Protein AF-A0A9X5XB41-F1 (afdb_monomer_lite)

Structure (mmCIF, N/CA/C/O backbone):
data_AF-A0A9X5XB41-F1
#
_entry.id   AF-A0A9X5XB41-F1
#
loop_
_atom_site.group_PDB
_atom_site.id
_atom_site.type_symbol
_atom_site.label_atom_id
_atom_site.label_alt_id
_atom_site.label_comp_id
_atom_site.label_asym_id
_atom_site.label_entity_id
_atom_site.label_seq_id
_atom_site.pdbx_PDB_ins_code
_atom_site.Cartn_x
_atom_site.Cartn_y
_atom_site.Cartn_z
_atom_site.occupancy
_atom_site.B_iso_or_equiv
_atom_site.auth_seq_id
_atom_site.auth_comp_id
_atom_site.auth_asym_id
_atom_site.auth_atom_id
_atom_site.pdbx_PDB_model_num
ATOM 1 N N . MET A 1 1 ? -4.429 11.727 3.829 1.00 62.44 1 MET A N 1
ATOM 2 C CA . MET A 1 1 ? -3.092 11.258 3.388 1.00 62.44 1 MET A CA 1
ATOM 3 C C . MET A 1 1 ? -3.180 10.836 1.928 1.00 62.44 1 MET A C 1
ATOM 5 O O . MET A 1 1 ? -4.044 10.027 1.618 1.00 62.44 1 MET A O 1
ATOM 9 N N . ARG A 1 2 ? -2.341 11.384 1.036 1.00 77.88 2 ARG A N 1
ATOM 10 C CA . ARG A 1 2 ? -2.395 11.145 -0.426 1.00 77.88 2 ARG A CA 1
ATOM 11 C C . ARG A 1 2 ? -2.311 9.653 -0.799 1.00 77.88 2 ARG A C 1
ATOM 13 O O . ARG A 1 2 ? -3.050 9.220 -1.670 1.00 77.88 2 ARG A O 1
ATOM 20 N N . LEU A 1 3 ? -1.512 8.873 -0.065 1.00 78.25 3 LEU A N 1
ATOM 21 C CA . LEU A 1 3 ? -1.374 7.419 -0.240 1.00 78.25 3 LEU A CA 1
ATOM 22 C C . LEU A 1 3 ? -2.634 6.624 0.145 1.00 78.25 3 LEU A C 1
ATOM 24 O O . LEU A 1 3 ? -3.003 5.698 -0.562 1.00 78.25 3 LEU A O 1
ATOM 28 N N . LEU A 1 4 ? -3.344 7.002 1.217 1.00 77.19 4 LEU A N 1
ATOM 29 C CA . LEU A 1 4 ? -4.605 6.334 1.585 1.00 77.19 4 LEU A CA 1
ATOM 30 C C . LEU A 1 4 ? -5.684 6.543 0.519 1.00 77.19 4 LEU A C 1
ATOM 32 O O . LEU A 1 4 ? -6.406 5.613 0.184 1.00 77.19 4 LEU A O 1
ATOM 36 N N . ARG A 1 5 ? -5.751 7.750 -0.057 1.00 81.94 5 ARG A N 1
ATOM 37 C CA . ARG A 1 5 ? -6.670 8.046 -1.161 1.00 81.94 5 ARG A CA 1
ATOM 38 C C . ARG A 1 5 ? -6.337 7.226 -2.410 1.00 81.94 5 ARG A C 1
ATOM 40 O O . ARG A 1 5 ? -7.255 6.712 -3.032 1.00 81.94 5 ARG A O 1
ATOM 47 N N . LEU A 1 6 ? -5.049 7.055 -2.723 1.00 85.75 6 LEU A N 1
ATOM 48 C CA . LEU A 1 6 ? -4.599 6.163 -3.796 1.00 85.75 6 LEU A CA 1
ATOM 49 C C . LEU A 1 6 ? -5.056 4.720 -3.542 1.00 85.75 6 LEU A C 1
ATOM 51 O O . LEU A 1 6 ? -5.624 4.096 -4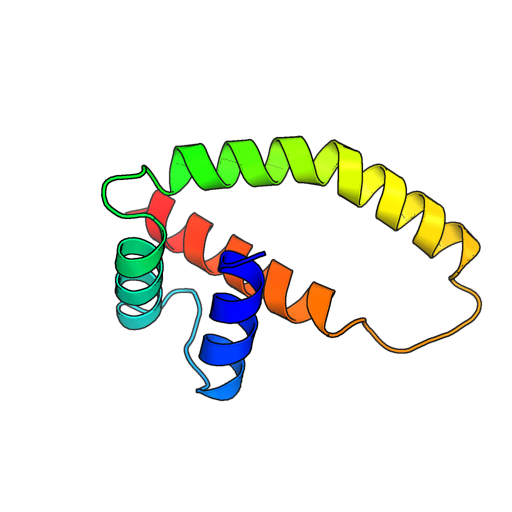.428 1.00 85.75 6 LEU A O 1
ATOM 55 N N . GLY A 1 7 ? -4.869 4.211 -2.320 1.00 82.81 7 GLY A N 1
ATOM 56 C CA . GLY A 1 7 ? -5.327 2.871 -1.947 1.00 82.81 7 GLY A CA 1
ATOM 57 C C . GLY A 1 7 ? -6.845 2.709 -2.034 1.00 82.81 7 GLY A C 1
ATOM 58 O O . GLY A 1 7 ? -7.323 1.667 -2.472 1.00 82.81 7 GLY A O 1
ATOM 59 N N . ALA A 1 8 ? -7.615 3.736 -1.670 1.00 85.25 8 ALA A N 1
ATOM 60 C CA . ALA A 1 8 ? -9.068 3.733 -1.832 1.00 85.25 8 ALA A CA 1
ATOM 61 C C . ALA A 1 8 ? -9.478 3.674 -3.311 1.00 85.25 8 ALA A C 1
ATOM 63 O O . ALA A 1 8 ? -10.304 2.845 -3.689 1.00 85.25 8 ALA A O 1
ATOM 64 N N . GLU A 1 9 ? -8.869 4.512 -4.150 1.00 88.25 9 GLU A N 1
ATOM 65 C CA . GLU A 1 9 ? -9.150 4.584 -5.585 1.00 88.25 9 GLU A CA 1
ATOM 66 C C . GLU A 1 9 ? -8.741 3.301 -6.318 1.00 88.25 9 GLU A C 1
ATOM 68 O O . GLU A 1 9 ? -9.524 2.745 -7.087 1.00 88.25 9 GLU A O 1
ATOM 73 N N . ALA A 1 10 ? -7.551 2.777 -6.029 1.00 88.69 10 ALA A N 1
ATOM 74 C CA . ALA A 1 10 ? -7.055 1.549 -6.633 1.00 88.69 10 ALA A CA 1
ATOM 75 C C . ALA A 1 10 ? -7.923 0.341 -6.256 1.00 88.69 10 ALA A C 1
ATOM 77 O O . ALA A 1 10 ? -8.267 -0.472 -7.113 1.00 88.69 10 ALA A O 1
ATOM 78 N N . ARG A 1 11 ? -8.370 0.264 -4.995 1.00 88.88 11 ARG A N 1
ATOM 79 C CA . ARG A 1 11 ? -9.330 -0.758 -4.556 1.00 88.88 11 ARG A CA 1
ATOM 80 C C . ARG A 1 11 ? -10.692 -0.603 -5.222 1.00 88.88 11 ARG A C 1
ATOM 82 O O . ARG A 1 11 ? -11.272 -1.609 -5.615 1.00 88.88 11 ARG A O 1
ATOM 89 N N . ALA A 1 12 ? -11.198 0.623 -5.356 1.00 88.94 12 ALA A N 1
ATOM 90 C CA . ALA A 1 12 ? -12.463 0.882 -6.043 1.00 88.94 12 ALA A CA 1
ATOM 91 C C . ALA A 1 12 ? -12.406 0.468 -7.524 1.00 88.94 12 ALA A C 1
ATOM 93 O O . ALA A 1 12 ? -13.402 0.011 -8.075 1.00 88.94 12 ALA A O 1
ATOM 94 N N . ARG A 1 13 ? -11.223 0.567 -8.139 1.00 89.69 13 ARG A N 1
ATOM 95 C CA . ARG A 1 13 ? -10.934 0.111 -9.505 1.00 89.69 13 ARG A CA 1
ATOM 96 C C . ARG A 1 13 ? -10.585 -1.382 -9.608 1.00 89.69 13 ARG A C 1
ATOM 98 O O . ARG A 1 13 ? -10.382 -1.866 -10.714 1.00 89.69 13 ARG A O 1
ATOM 105 N N . GLY A 1 14 ? -10.517 -2.114 -8.492 1.00 92.06 14 GLY A N 1
ATOM 106 C CA . GLY A 1 14 ? -10.183 -3.544 -8.477 1.00 92.06 14 GLY A CA 1
ATOM 107 C C . GLY A 1 14 ? -8.715 -3.861 -8.785 1.00 92.06 14 GLY A C 1
ATOM 108 O O . GLY A 1 14 ? -8.400 -4.987 -9.158 1.00 92.06 14 GLY A O 1
ATOM 109 N N . ILE A 1 15 ? -7.814 -2.890 -8.634 1.00 92.81 15 ILE A N 1
ATOM 110 C CA . ILE A 1 15 ? -6.392 -3.050 -8.946 1.00 92.81 15 ILE A CA 1
ATOM 111 C C . ILE A 1 15 ? -5.717 -3.854 -7.835 1.00 92.81 15 ILE A C 1
ATOM 113 O O . ILE A 1 15 ? -5.748 -3.471 -6.660 1.00 92.81 15 ILE A O 1
ATOM 117 N N . ALA A 1 16 ? -5.072 -4.959 -8.206 1.00 90.69 16 ALA A N 1
ATOM 118 C CA . ALA A 1 16 ? -4.292 -5.760 -7.272 1.00 90.69 16 ALA A CA 1
ATOM 119 C C . ALA A 1 16 ? -3.015 -5.003 -6.853 1.00 90.69 16 ALA A C 1
ATOM 121 O O . ALA A 1 16 ? -2.336 -4.450 -7.725 1.00 90.69 16 ALA A O 1
ATOM 122 N N . PRO A 1 17 ? -2.669 -4.953 -5.556 1.00 86.25 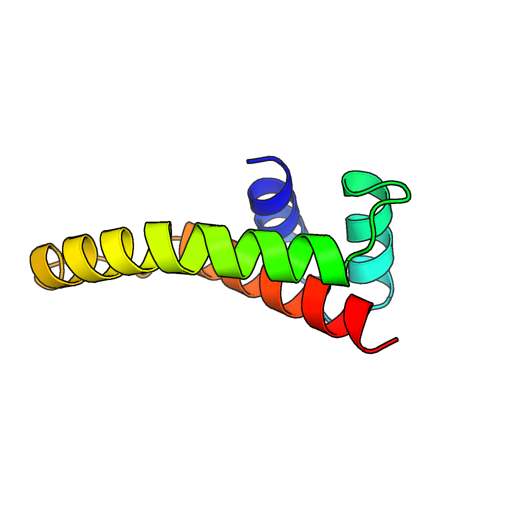17 PRO A N 1
ATOM 123 C CA . PRO A 1 17 ? -1.503 -4.210 -5.074 1.00 86.25 17 PRO A CA 1
ATOM 124 C C . PRO A 1 17 ? -0.168 -4.715 -5.654 1.00 86.25 17 PRO A C 1
ATOM 126 O O . PRO A 1 17 ? 0.757 -3.934 -5.834 1.00 86.25 17 PRO A O 1
ATOM 129 N N . GLU A 1 18 ? -0.079 -5.991 -6.013 1.00 88.44 18 GLU A N 1
ATOM 130 C CA . GLU A 1 18 ? 1.079 -6.629 -6.648 1.00 88.44 18 GLU A CA 1
ATOM 131 C C . GLU A 1 18 ? 1.177 -6.392 -8.167 1.00 88.44 18 GLU A C 1
ATOM 133 O O . GLU A 1 18 ? 2.159 -6.773 -8.812 1.00 88.44 18 GLU A O 1
ATOM 138 N N . SER A 1 19 ? 0.161 -5.770 -8.768 1.00 90.88 19 SER A N 1
ATOM 139 C CA . SER A 1 19 ? 0.105 -5.583 -10.216 1.00 90.88 19 SER A CA 1
ATOM 140 C C . SER A 1 19 ? 1.123 -4.544 -10.721 1.00 90.88 19 SER A C 1
ATOM 142 O O . SER A 1 19 ? 1.494 -3.605 -10.008 1.00 90.88 19 SER A O 1
ATOM 144 N N . PRO A 1 20 ? 1.545 -4.633 -11.996 1.00 86.81 20 PRO A N 1
ATOM 145 C CA . PRO A 1 20 ? 2.334 -3.577 -12.632 1.00 86.81 20 PRO A CA 1
ATOM 146 C C . PRO A 1 20 ? 1.634 -2.208 -12.625 1.00 86.81 20 PRO A C 1
ATOM 148 O O . PRO A 1 20 ? 2.310 -1.184 -12.525 1.00 86.81 20 PRO A O 1
ATOM 151 N N . GLU A 1 21 ? 0.298 -2.190 -12.694 1.00 89.81 21 GLU A N 1
ATOM 152 C CA . GLU A 1 21 ? -0.514 -0.969 -12.612 1.00 89.81 21 GLU A CA 1
ATOM 153 C C . GLU A 1 21 ? -0.388 -0.311 -11.231 1.00 89.81 21 GLU A C 1
ATOM 155 O O . GLU A 1 21 ? -0.158 0.895 -11.144 1.00 89.81 21 GLU A O 1
ATOM 160 N N . ALA A 1 22 ? -0.425 -1.095 -10.148 1.00 87.81 22 ALA A N 1
ATOM 161 C CA . ALA A 1 22 ? -0.193 -0.586 -8.797 1.00 87.81 22 ALA A CA 1
ATOM 162 C C . ALA A 1 22 ? 1.210 0.021 -8.636 1.00 87.81 22 ALA A C 1
ATOM 164 O O . ALA A 1 22 ? 1.356 1.086 -8.035 1.00 87.81 22 ALA A O 1
ATOM 165 N N . ALA A 1 23 ? 2.234 -0.597 -9.231 1.00 86.44 23 ALA A N 1
ATOM 166 C CA . ALA A 1 23 ? 3.590 -0.046 -9.225 1.00 86.44 23 ALA A CA 1
ATOM 167 C C . ALA A 1 23 ? 3.690 1.289 -9.991 1.00 86.44 23 ALA A C 1
ATOM 169 O O . ALA A 1 23 ? 4.420 2.187 -9.573 1.00 86.44 23 ALA A O 1
ATOM 170 N N . ALA A 1 24 ? 2.957 1.444 -11.099 1.00 88.12 24 ALA A N 1
ATOM 171 C CA . ALA A 1 24 ? 2.897 2.706 -11.838 1.00 88.12 24 ALA A CA 1
ATOM 172 C C . ALA A 1 24 ? 2.206 3.810 -11.022 1.00 88.12 24 ALA A C 1
ATOM 174 O O . ALA A 1 24 ? 2.768 4.892 -10.865 1.00 88.12 24 ALA A O 1
ATOM 175 N N . LEU A 1 25 ? 1.057 3.499 -10.417 1.00 88.31 25 LEU A N 1
ATOM 176 C CA . LEU A 1 25 ? 0.327 4.407 -9.529 1.00 88.31 25 LEU A 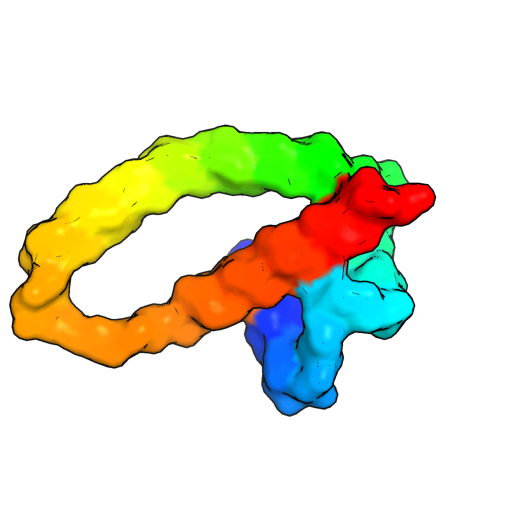CA 1
ATOM 177 C C . LEU A 1 25 ? 1.170 4.859 -8.329 1.00 88.31 25 LEU A C 1
ATOM 179 O O . LEU A 1 25 ? 1.142 6.028 -7.940 1.00 88.31 25 LEU A O 1
ATOM 183 N N . LEU A 1 26 ? 1.946 3.945 -7.741 1.00 85.06 26 LEU A N 1
ATOM 184 C CA . LEU A 1 26 ? 2.873 4.290 -6.669 1.00 85.06 26 LEU A CA 1
ATOM 185 C C . LEU A 1 26 ? 3.964 5.247 -7.152 1.00 85.06 26 LEU A C 1
ATOM 187 O O . LEU A 1 26 ? 4.202 6.244 -6.477 1.00 85.06 26 LEU A O 1
ATOM 191 N N . ARG A 1 27 ? 4.572 5.013 -8.322 1.00 84.56 27 ARG A N 1
ATOM 192 C CA . ARG A 1 27 ? 5.575 5.928 -8.899 1.00 84.56 27 ARG A CA 1
ATOM 193 C C . ARG A 1 27 ? 5.019 7.324 -9.174 1.00 84.56 27 ARG A C 1
ATOM 195 O O . ARG A 1 27 ? 5.706 8.301 -8.919 1.00 84.56 27 ARG A O 1
ATOM 202 N N . GLU A 1 28 ? 3.770 7.455 -9.613 1.00 86.50 28 GLU A N 1
ATOM 203 C CA . GLU A 1 28 ? 3.145 8.775 -9.810 1.00 86.50 28 GLU A CA 1
ATOM 204 C C . GLU A 1 28 ? 2.988 9.567 -8.500 1.00 86.50 28 GLU A C 1
ATOM 206 O O . GLU A 1 28 ? 3.048 10.801 -8.482 1.00 86.50 28 GLU A O 1
ATOM 211 N N . VAL A 1 29 ? 2.768 8.868 -7.383 1.00 84.69 29 VAL A N 1
ATOM 212 C CA . VAL A 1 29 ? 2.609 9.503 -6.068 1.00 84.69 29 VAL A CA 1
ATOM 213 C C . VAL A 1 29 ? 3.947 9.725 -5.367 1.00 84.69 29 VAL A C 1
ATOM 215 O O . VAL A 1 29 ? 4.104 10.755 -4.706 1.00 84.69 29 VAL A O 1
ATOM 218 N N . LEU A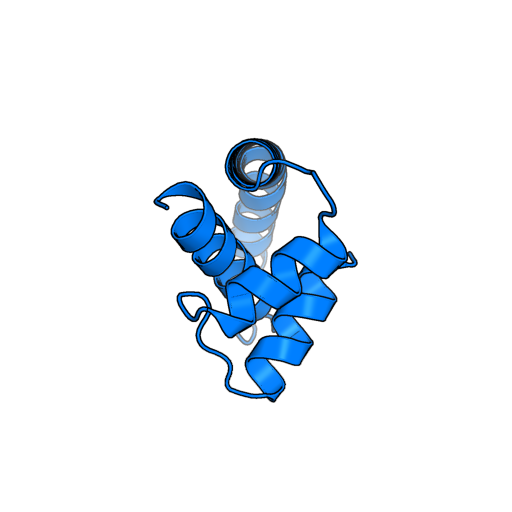 1 30 ? 4.874 8.775 -5.488 1.00 81.00 30 LEU A N 1
ATOM 219 C CA . LEU A 1 30 ? 6.187 8.776 -4.840 1.00 81.00 30 LEU A CA 1
ATOM 220 C C . LEU A 1 30 ? 7.239 9.572 -5.625 1.00 81.00 30 LEU A C 1
ATOM 222 O O . LEU A 1 30 ? 8.189 10.064 -5.020 1.00 81.00 30 LEU A O 1
ATOM 226 N N . GLY A 1 31 ? 7.069 9.724 -6.940 1.00 81.56 31 GLY A N 1
ATOM 227 C CA . GLY A 1 31 ? 8.108 10.237 -7.834 1.00 81.56 31 GLY A CA 1
ATOM 228 C C . GLY A 1 31 ? 9.314 9.296 -7.869 1.00 81.56 31 GLY A C 1
ATOM 229 O O . GLY A 1 31 ? 9.148 8.079 -7.927 1.00 81.56 31 GLY A O 1
ATOM 230 N N . ASP A 1 32 ? 10.516 9.867 -7.755 1.00 75.00 32 ASP A N 1
ATOM 231 C CA . ASP A 1 32 ? 11.791 9.135 -7.643 1.00 75.00 32 ASP A CA 1
ATOM 232 C C . ASP A 1 32 ? 12.059 8.589 -6.224 1.00 75.00 32 ASP A C 1
ATOM 234 O O . ASP A 1 32 ? 13.170 8.169 -5.899 1.00 75.00 32 ASP A O 1
ATOM 238 N N . GLY A 1 33 ? 11.063 8.643 -5.336 1.00 75.31 33 GLY A N 1
ATOM 239 C CA . GLY A 1 33 ? 11.178 8.114 -3.983 1.00 75.31 33 GLY A CA 1
ATOM 240 C C . GLY A 1 33 ? 11.265 6.589 -3.971 1.00 75.31 33 GLY A C 1
ATOM 241 O O . GLY A 1 33 ? 10.430 5.914 -4.571 1.00 75.31 33 GLY A O 1
ATOM 242 N N . ASP A 1 34 ? 12.235 6.057 -3.227 1.00 80.62 34 ASP A N 1
ATOM 243 C CA . ASP A 1 34 ? 12.410 4.617 -3.029 1.00 80.62 34 ASP A CA 1
ATOM 244 C C . ASP A 1 34 ? 11.206 4.005 -2.270 1.00 80.62 34 ASP A C 1
ATOM 246 O O . ASP A 1 34 ? 10.950 4.380 -1.115 1.00 80.62 34 ASP A O 1
ATOM 250 N N . PRO A 1 35 ? 10.460 3.062 -2.886 1.00 80.56 35 PRO A N 1
ATOM 251 C CA . PRO A 1 35 ? 9.354 2.362 -2.240 1.00 80.56 35 PRO A CA 1
ATOM 252 C C . PRO A 1 35 ? 9.755 1.656 -0.941 1.00 80.56 35 PRO A C 1
ATOM 254 O O . PRO A 1 35 ? 8.947 1.634 -0.009 1.00 80.56 35 PRO A O 1
ATOM 257 N N . ALA A 1 36 ? 10.982 1.129 -0.847 1.00 81.12 36 ALA A N 1
ATOM 258 C CA . ALA A 1 36 ? 11.472 0.447 0.349 1.00 81.12 36 ALA A CA 1
ATOM 259 C C . ALA A 1 36 ? 11.680 1.436 1.506 1.00 81.12 36 ALA A C 1
ATOM 261 O O . ALA A 1 36 ? 11.157 1.225 2.601 1.00 81.12 36 ALA A O 1
ATOM 262 N N . ALA A 1 37 ? 12.333 2.572 1.249 1.00 81.31 37 ALA A N 1
ATOM 263 C CA . ALA A 1 37 ? 12.476 3.642 2.235 1.00 81.31 37 ALA A CA 1
ATOM 264 C C . ALA A 1 37 ? 11.119 4.206 2.699 1.00 81.31 37 ALA A C 1
ATOM 266 O O . ALA A 1 37 ? 10.930 4.525 3.877 1.00 81.31 37 ALA A O 1
ATOM 267 N N . VAL A 1 38 ? 10.139 4.332 1.794 1.00 80.88 38 VAL A N 1
ATOM 268 C CA . VAL A 1 38 ? 8.786 4.773 2.170 1.00 80.88 38 VAL A CA 1
ATOM 269 C C . VAL A 1 38 ? 8.063 3.715 2.996 1.00 80.88 38 VAL A C 1
ATOM 271 O O . VAL A 1 38 ? 7.405 4.076 3.975 1.00 80.88 38 VAL A O 1
ATOM 274 N N . LEU A 1 39 ? 8.201 2.434 2.646 1.00 81.31 39 LEU A N 1
ATOM 275 C CA . LEU A 1 39 ? 7.662 1.322 3.422 1.00 81.31 39 LEU A CA 1
ATOM 276 C C . LEU A 1 39 ? 8.234 1.317 4.840 1.00 81.31 39 LEU A C 1
ATOM 278 O O . LEU A 1 39 ? 7.457 1.322 5.789 1.00 81.31 39 LEU A O 1
ATOM 282 N N . GLU A 1 40 ? 9.554 1.394 4.992 1.00 78.88 40 GLU A N 1
ATOM 283 C CA . GLU A 1 40 ? 10.227 1.423 6.294 1.00 78.88 40 GLU A CA 1
ATOM 284 C C . GLU A 1 40 ? 9.733 2.599 7.146 1.00 78.88 40 GLU A C 1
ATOM 286 O O . GLU A 1 40 ? 9.354 2.445 8.310 1.00 78.88 40 GLU A O 1
ATOM 291 N N . ARG A 1 41 ? 9.640 3.791 6.546 1.00 76.06 41 ARG A N 1
ATOM 292 C CA . ARG A 1 41 ? 9.155 4.989 7.239 1.00 76.06 41 ARG A CA 1
ATOM 293 C C . ARG A 1 41 ? 7.682 4.875 7.619 1.00 76.06 41 ARG A C 1
ATOM 295 O O . ARG A 1 41 ? 7.284 5.337 8.690 1.00 76.06 41 ARG A O 1
ATOM 302 N N . MET A 1 42 ? 6.867 4.259 6.762 1.00 72.69 42 MET A N 1
ATOM 303 C CA . MET A 1 42 ? 5.467 3.969 7.054 1.00 72.69 42 MET A CA 1
ATOM 304 C C . MET A 1 42 ? 5.327 2.916 8.146 1.00 72.69 42 MET A C 1
ATOM 306 O O . MET A 1 42 ? 4.472 3.099 9.003 1.00 72.69 42 MET A O 1
ATOM 310 N N . GLU A 1 43 ? 6.129 1.857 8.158 1.00 72.25 43 GLU A N 1
ATOM 311 C CA . GLU A 1 43 ? 6.110 0.818 9.189 1.00 72.25 43 GLU A CA 1
ATOM 312 C C . GLU A 1 43 ? 6.613 1.355 10.532 1.00 72.25 43 GLU A C 1
ATOM 314 O O . GLU A 1 43 ? 6.002 1.071 11.557 1.00 72.25 43 GLU A O 1
ATOM 319 N N . SER A 1 44 ? 7.628 2.219 10.542 1.00 71.31 44 SER A N 1
ATOM 320 C CA . SER A 1 44 ? 8.111 2.909 11.743 1.00 71.31 44 SER A CA 1
ATOM 321 C C . SER A 1 44 ? 7.061 3.878 12.310 1.00 71.31 44 SER A C 1
ATOM 323 O O . SER A 1 44 ? 6.646 3.748 13.463 1.00 71.31 44 SER A O 1
ATOM 325 N N . ALA A 1 45 ? 6.512 4.776 11.481 1.00 63.34 45 ALA A N 1
ATOM 326 C CA . ALA A 1 45 ? 5.455 5.700 11.902 1.00 63.34 45 ALA A CA 1
ATOM 327 C C . ALA A 1 45 ? 4.141 4.980 12.251 1.00 63.34 45 ALA A C 1
ATOM 329 O O . ALA A 1 45 ? 3.367 5.440 13.100 1.00 63.34 45 ALA A O 1
ATOM 330 N N . SER A 1 46 ? 3.867 3.857 11.584 1.00 59.06 46 SER A N 1
ATOM 331 C CA . SER A 1 46 ? 2.715 3.020 11.881 1.00 59.06 46 SER A CA 1
ATOM 332 C C . SER A 1 46 ? 2.962 2.164 13.095 1.00 59.06 46 SER A C 1
ATOM 334 O O . SER A 1 46 ? 2.012 1.982 13.807 1.00 59.06 46 SER A O 1
ATOM 336 N N . ASN A 1 47 ? 4.150 1.698 13.454 1.00 59.00 47 ASN A N 1
ATOM 337 C CA . ASN A 1 47 ? 4.305 0.998 14.730 1.00 59.00 47 ASN A CA 1
ATOM 338 C C . ASN A 1 47 ? 3.912 1.908 15.905 1.00 59.00 47 ASN A C 1
ATOM 340 O O . ASN A 1 47 ? 3.117 1.488 16.741 1.00 59.00 47 ASN A O 1
ATOM 344 N N . ASP A 1 48 ? 4.271 3.192 15.872 1.00 56.91 48 ASP A N 1
ATOM 345 C CA . ASP A 1 48 ? 3.858 4.160 16.899 1.00 56.91 48 ASP A CA 1
ATOM 346 C C . ASP A 1 48 ? 2.378 4.565 16.822 1.00 56.91 48 ASP A C 1
ATOM 348 O O . ASP A 1 48 ? 1.723 4.822 17.840 1.00 56.91 48 ASP A O 1
ATOM 352 N N . ARG A 1 49 ? 1.822 4.689 15.611 1.00 53.38 49 ARG A N 1
ATOM 353 C CA . ARG A 1 49 ? 0.422 5.100 15.405 1.00 53.38 49 ARG A CA 1
ATOM 354 C C . ARG A 1 49 ? -0.551 3.924 15.477 1.00 53.38 49 ARG A C 1
ATOM 356 O O . ARG A 1 49 ? -1.660 4.099 15.954 1.00 53.38 49 ARG A O 1
ATOM 363 N N . LEU A 1 50 ? -0.144 2.743 15.036 1.00 52.81 50 LEU A N 1
ATOM 364 C CA . LEU A 1 50 ? -0.839 1.455 15.077 1.00 52.81 50 LEU A CA 1
ATOM 365 C C . LEU A 1 50 ? -0.762 0.850 16.474 1.00 52.81 50 LEU A C 1
ATOM 367 O O . LEU A 1 50 ? -1.727 0.207 16.849 1.00 52.81 50 LEU A O 1
ATOM 371 N N . ALA A 1 51 ? 0.297 1.072 17.264 1.00 55.53 51 ALA A N 1
ATOM 372 C CA . ALA A 1 51 ? 0.270 0.785 18.702 1.00 55.53 51 ALA A CA 1
ATOM 373 C C . ALA A 1 51 ? -0.825 1.613 19.381 1.00 55.53 51 ALA A C 1
ATOM 375 O O . ALA A 1 51 ? -1.738 1.036 19.960 1.00 55.53 51 ALA A O 1
ATOM 376 N N . ARG A 1 52 ? -0.837 2.937 19.166 1.00 55.22 52 ARG A N 1
ATOM 377 C CA . ARG A 1 52 ? -1.914 3.824 19.641 1.00 55.22 52 ARG A CA 1
ATOM 378 C C . ARG A 1 52 ? -3.289 3.454 19.083 1.00 55.22 52 ARG A C 1
ATOM 380 O O . ARG A 1 52 ? -4.277 3.510 19.798 1.00 55.22 52 ARG A O 1
ATOM 387 N N . TYR A 1 53 ? -3.374 3.045 17.819 1.00 51.31 53 TYR A N 1
ATOM 388 C CA . TYR A 1 53 ? -4.627 2.632 17.184 1.00 51.31 53 TYR A CA 1
ATOM 389 C C . TYR A 1 53 ? -5.092 1.256 17.670 1.00 51.31 53 TYR A C 1
ATOM 391 O O . TYR A 1 53 ? -6.289 1.041 17.777 1.00 51.31 53 TYR A O 1
ATOM 399 N N . ARG A 1 54 ? -4.182 0.324 17.986 1.00 54.94 54 ARG A N 1
ATOM 400 C CA . ARG A 1 54 ? -4.470 -0.971 18.628 1.00 54.94 54 ARG A CA 1
ATOM 401 C C . ARG A 1 54 ? -4.907 -0.773 20.072 1.00 54.94 54 ARG A C 1
ATOM 403 O O . ARG A 1 54 ? -5.835 -1.447 20.495 1.00 54.94 54 ARG A O 1
ATOM 410 N N . GLU A 1 55 ? -4.280 0.154 20.784 1.00 51.34 55 GLU A N 1
ATOM 411 C CA . GLU A 1 55 ? -4.645 0.567 22.137 1.00 51.34 55 GLU A CA 1
ATOM 412 C C . GLU A 1 55 ? -6.055 1.174 22.135 1.00 51.34 55 GLU A C 1
ATOM 414 O O . GLU A 1 55 ? -6.953 0.617 22.761 1.00 51.34 55 GLU A O 1
ATOM 419 N N . LEU A 1 56 ? -6.317 2.169 21.279 1.00 50.50 56 LEU A N 1
ATOM 420 C CA . 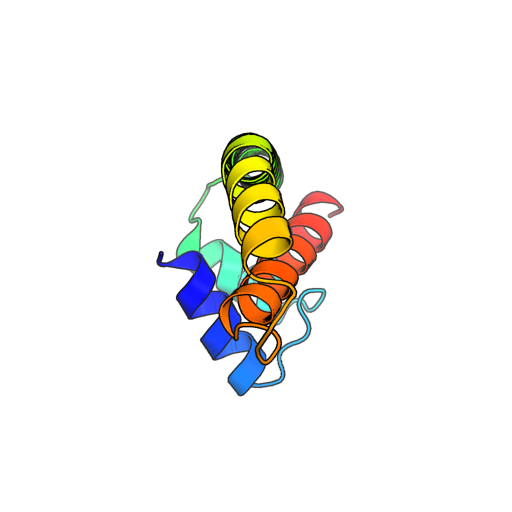LEU A 1 56 ? -7.659 2.717 21.039 1.00 50.50 56 LEU A CA 1
ATOM 421 C C . LEU A 1 56 ? -8.663 1.655 20.569 1.00 50.50 56 LEU A C 1
ATOM 423 O O . LEU A 1 56 ? -9.798 1.650 21.024 1.00 50.50 56 LEU A O 1
ATOM 427 N N . LEU A 1 57 ? -8.275 0.730 19.689 1.00 44.12 57 LEU A N 1
ATOM 428 C CA . LEU A 1 57 ? -9.138 -0.370 19.248 1.00 44.12 57 LEU A CA 1
ATOM 429 C C . LEU A 1 57 ? -9.384 -1.406 20.338 1.00 44.12 57 LEU A C 1
ATOM 431 O O . LEU A 1 57 ? -10.415 -2.055 20.282 1.00 44.12 57 LEU A O 1
ATOM 435 N N . SER A 1 58 ? -8.480 -1.601 21.297 1.00 49.34 58 SER A N 1
ATOM 436 C CA . SER A 1 58 ? -8.727 -2.460 22.459 1.00 49.34 58 SER A CA 1
ATOM 437 C C . SER A 1 58 ? -9.736 -1.812 23.406 1.00 49.34 58 SER A C 1
ATOM 439 O O . SER A 1 58 ? -10.605 -2.505 23.925 1.00 49.34 58 SER A O 1
ATOM 441 N N . THR A 1 59 ? -9.712 -0.480 23.509 1.00 49.12 59 THR A N 1
ATOM 442 C CA . THR A 1 59 ? -10.734 0.320 24.195 1.00 49.12 59 THR A CA 1
ATOM 443 C C . THR A 1 59 ? -12.068 0.329 23.435 1.00 49.12 59 THR A C 1
ATOM 445 O O . THR A 1 59 ? -13.128 0.302 24.050 1.00 49.12 59 THR A O 1
ATOM 448 N N . VAL A 1 60 ? -12.036 0.329 22.095 1.00 45.28 60 VAL A N 1
ATOM 449 C CA . VAL A 1 60 ? -13.218 0.420 21.209 1.00 45.28 60 VAL A CA 1
ATOM 450 C C . VAL A 1 60 ? -13.741 -0.953 20.751 1.00 45.28 60 VAL A C 1
ATOM 452 O O . VAL A 1 60 ? -14.824 -1.034 20.177 1.00 45.28 60 VAL A O 1
ATOM 455 N N . LYS A 1 61 ? -13.062 -2.066 21.072 1.00 45.06 61 LYS A N 1
ATOM 456 C CA . LYS A 1 61 ? -13.443 -3.462 20.741 1.00 45.06 61 LYS A CA 1
ATOM 457 C C . LYS A 1 61 ? -14.744 -3.953 21.402 1.00 45.06 61 LYS A C 1
ATOM 459 O O . LYS A 1 61 ? -14.966 -5.155 21.498 1.00 45.06 61 LYS A O 1
ATOM 464 N N . GLY A 1 62 ? -15.606 -3.032 21.820 1.00 46.16 62 GLY A N 1
ATOM 465 C CA . GLY A 1 62 ? -17.028 -3.243 22.052 1.00 46.16 62 GLY A CA 1
ATOM 466 C C . GLY A 1 62 ? -17.933 -2.926 20.849 1.00 46.16 62 GLY A C 1
ATOM 467 O O . GLY A 1 62 ? -19.082 -3.351 20.879 1.00 46.16 62 GLY A O 1
ATOM 468 N N . ALA A 1 63 ? -17.493 -2.231 19.785 1.00 42.03 63 ALA A N 1
ATOM 469 C CA . ALA A 1 63 ? -18.381 -1.940 18.647 1.00 42.03 63 ALA A CA 1
ATOM 470 C C . ALA A 1 63 ? -17.664 -1.526 17.345 1.00 42.03 63 ALA A C 1
ATOM 472 O O . ALA A 1 63 ? -16.863 -0.596 17.334 1.00 42.03 63 ALA A O 1
ATOM 473 N N . GLY A 1 64 ? -18.076 -2.127 16.221 1.00 42.88 64 GLY A N 1
ATOM 474 C CA . GLY A 1 64 ? -18.094 -1.447 14.918 1.00 42.88 64 GLY A CA 1
ATOM 475 C C . GLY A 1 64 ? -17.137 -1.967 13.839 1.00 42.88 64 GLY A C 1
ATOM 476 O O . GLY A 1 64 ? -15.939 -2.107 14.055 1.00 42.88 64 GLY A O 1
ATOM 477 N N . THR A 1 65 ? -17.727 -2.226 12.669 1.00 47.78 65 THR A N 1
ATOM 478 C CA . THR A 1 65 ? -17.208 -2.465 11.308 1.00 47.78 65 THR A CA 1
ATOM 479 C C . THR A 1 65 ? -15.703 -2.229 11.077 1.00 47.78 65 THR A C 1
ATOM 481 O O . THR A 1 65 ? -15.181 -1.191 11.488 1.00 47.78 65 THR A O 1
ATOM 484 N N . PRO A 1 66 ? -14.995 -3.109 10.330 1.00 53.50 66 PRO A N 1
ATOM 485 C CA . PRO A 1 66 ? -13.620 -2.840 9.908 1.00 53.50 66 PRO A CA 1
ATOM 486 C C . PRO A 1 66 ? -13.550 -1.469 9.228 1.00 53.50 66 PRO A C 1
ATOM 488 O O . PRO A 1 66 ? -14.202 -1.254 8.208 1.00 53.50 66 PRO A O 1
ATOM 491 N N . SER A 1 67 ? -12.806 -0.524 9.811 1.00 60.72 67 SER A N 1
ATOM 492 C CA . SER A 1 67 ? -12.727 0.832 9.262 1.00 60.72 67 SER A CA 1
ATOM 493 C C . SER A 1 67 ? -12.219 0.773 7.817 1.00 60.72 67 SER A C 1
ATOM 495 O O . SER A 1 67 ? -11.260 0.055 7.529 1.00 60.72 67 SER A O 1
ATOM 497 N N . ALA A 1 68 ? -12.846 1.514 6.896 1.00 60.56 68 ALA A N 1
ATOM 498 C CA . ALA A 1 68 ? -12.440 1.566 5.483 1.00 60.56 68 ALA A CA 1
ATOM 499 C C . ALA A 1 68 ? -10.932 1.858 5.328 1.00 60.56 68 ALA A C 1
ATOM 501 O O . ALA A 1 68 ? -10.237 1.245 4.516 1.00 60.56 68 ALA A O 1
ATOM 502 N N . HIS A 1 69 ? -10.389 2.668 6.241 1.00 63.97 69 HIS A N 1
ATOM 503 C CA . HIS A 1 69 ? -8.970 3.002 6.315 1.00 63.97 69 HIS A CA 1
ATOM 504 C C . HIS A 1 69 ? -8.055 1.802 6.589 1.00 63.97 69 HIS A C 1
ATOM 506 O O . HIS A 1 69 ? -6.918 1.808 6.129 1.00 63.97 69 HIS A O 1
ATOM 512 N N . ARG A 1 70 ? -8.516 0.743 7.277 1.00 71.56 70 ARG A N 1
ATOM 513 C CA . ARG A 1 70 ? -7.741 -0.505 7.434 1.00 71.56 70 ARG A CA 1
ATOM 514 C C . ARG A 1 70 ? -7.497 -1.166 6.079 1.00 71.56 70 ARG A C 1
ATOM 516 O O . ARG A 1 70 ? -6.409 -1.674 5.824 1.00 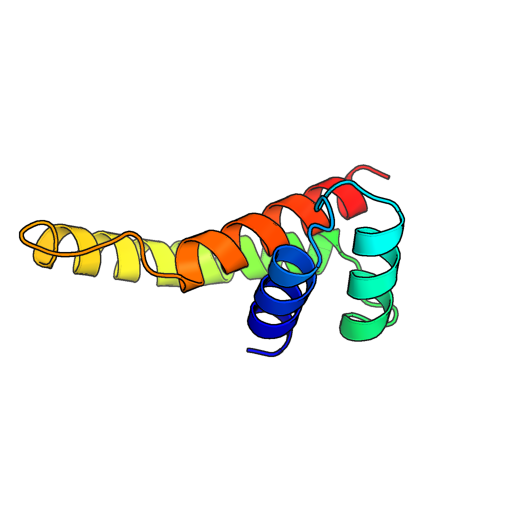71.56 70 ARG A O 1
ATOM 523 N N . ALA A 1 71 ? -8.519 -1.182 5.234 1.00 74.50 71 ALA A N 1
ATOM 524 C CA . ALA A 1 71 ? -8.494 -1.870 3.955 1.00 74.50 71 ALA A CA 1
ATOM 525 C C . ALA A 1 71 ? -7.624 -1.107 2.935 1.00 74.50 71 ALA A C 1
ATOM 527 O O . ALA A 1 71 ? -6.826 -1.706 2.214 1.00 74.50 71 ALA A O 1
ATOM 528 N N . GLU A 1 72 ? -7.737 0.220 2.925 1.00 80.88 72 GLU A N 1
ATOM 529 C CA . GLU A 1 72 ? -6.903 1.134 2.134 1.00 80.88 72 GLU A CA 1
ATOM 530 C C . GLU A 1 72 ? -5.434 1.057 2.558 1.00 80.88 72 GLU A C 1
ATOM 532 O O . GLU A 1 72 ? -4.546 0.912 1.722 1.00 80.88 72 GLU A O 1
ATOM 537 N N . PHE A 1 73 ? -5.175 1.086 3.869 1.00 77.06 73 PHE A N 1
ATOM 538 C CA . PHE A 1 73 ? -3.824 0.994 4.413 1.00 77.06 73 PHE A CA 1
ATOM 539 C C . PHE A 1 73 ? -3.163 -0.347 4.080 1.00 77.06 73 PHE A C 1
ATOM 541 O O . PHE A 1 73 ? -2.015 -0.375 3.644 1.00 77.06 73 PHE A O 1
ATOM 548 N N . GLY A 1 74 ? -3.902 -1.454 4.224 1.00 78.69 74 GLY A N 1
ATOM 549 C CA . GLY A 1 74 ? -3.414 -2.781 3.850 1.00 78.69 74 GLY A CA 1
ATOM 550 C C . GLY A 1 74 ? -3.040 -2.880 2.370 1.00 78.69 74 GLY A C 1
ATOM 551 O O . GLY A 1 74 ? -2.022 -3.483 2.045 1.00 78.69 74 GLY A O 1
ATOM 552 N N . TRP A 1 75 ? -3.810 -2.235 1.487 1.00 87.94 75 TRP A N 1
ATOM 553 C CA . TRP A 1 75 ? -3.492 -2.186 0.059 1.00 87.94 75 TRP A CA 1
ATOM 554 C C . TRP A 1 75 ? -2.182 -1.434 -0.207 1.00 87.94 75 TRP A C 1
ATOM 556 O O . TRP A 1 75 ? -1.324 -1.944 -0.919 1.00 87.94 75 TRP A O 1
ATOM 566 N N . VAL A 1 76 ? -1.985 -0.266 0.416 1.00 84.25 76 VAL A N 1
ATOM 567 C CA . VAL A 1 76 ? -0.759 0.535 0.232 1.00 84.25 76 VAL A CA 1
ATOM 568 C C . VAL A 1 76 ? 0.480 -0.222 0.711 1.00 84.25 76 VAL A C 1
ATOM 570 O O . VAL A 1 76 ? 1.483 -0.242 0.007 1.00 84.25 76 VAL A O 1
ATOM 573 N N . VAL A 1 77 ? 0.413 -0.879 1.875 1.00 83.88 77 VAL A N 1
ATOM 574 C CA . VAL A 1 77 ? 1.537 -1.677 2.400 1.00 83.88 77 VAL A CA 1
ATOM 575 C C . VAL A 1 77 ? 1.864 -2.847 1.473 1.00 83.88 77 VAL A C 1
ATOM 577 O O . VAL A 1 77 ? 3.035 -3.087 1.189 1.00 83.88 77 VAL A O 1
ATOM 580 N N . ALA A 1 78 ? 0.849 -3.557 0.974 1.00 83.00 78 ALA A N 1
ATOM 581 C CA . ALA A 1 78 ? 1.053 -4.662 0.042 1.00 83.00 78 ALA A CA 1
ATOM 582 C C . ALA A 1 78 ? 1.699 -4.193 -1.273 1.00 83.00 78 ALA A C 1
ATOM 584 O O . ALA A 1 78 ? 2.631 -4.831 -1.754 1.00 83.00 78 ALA A O 1
ATOM 585 N N . ALA A 1 79 ? 1.259 -3.052 -1.812 1.00 84.31 79 ALA A N 1
ATOM 586 C CA . ALA A 1 79 ? 1.799 -2.506 -3.052 1.00 84.31 79 ALA A CA 1
ATOM 587 C C . ALA A 1 79 ? 3.246 -2.012 -2.890 1.00 84.31 79 ALA A C 1
ATOM 589 O O . ALA A 1 79 ? 4.082 -2.236 -3.762 1.00 84.31 79 ALA A O 1
ATOM 590 N N . LEU A 1 80 ? 3.565 -1.384 -1.753 1.00 84.50 80 LEU A N 1
ATOM 591 C CA . LEU A 1 80 ? 4.932 -0.966 -1.438 1.00 84.50 80 LEU A CA 1
ATOM 592 C C . LEU A 1 80 ? 5.877 -2.163 -1.271 1.00 84.50 80 LEU A C 1
ATOM 594 O O . LEU A 1 80 ? 6.983 -2.119 -1.794 1.00 84.50 80 LEU A O 1
ATOM 598 N N . ARG A 1 81 ? 5.439 -3.245 -0.611 1.00 84.31 81 ARG A N 1
ATOM 599 C CA . ARG A 1 81 ? 6.223 -4.490 -0.496 1.00 84.31 81 ARG A CA 1
ATOM 600 C C . ARG A 1 81 ? 6.506 -5.110 -1.859 1.00 84.31 81 ARG A C 1
ATOM 602 O O . ARG A 1 81 ? 7.656 -5.362 -2.186 1.00 84.31 81 ARG A O 1
ATOM 609 N N . ALA A 1 82 ? 5.475 -5.242 -2.693 1.00 86.31 82 ALA A N 1
ATOM 610 C CA . ALA A 1 82 ? 5.630 -5.768 -4.047 1.00 86.31 82 ALA A CA 1
ATOM 611 C C . ALA A 1 82 ? 6.550 -4.906 -4.934 1.00 86.31 82 ALA A C 1
ATOM 613 O O . ALA A 1 82 ? 7.168 -5.419 -5.865 1.00 86.31 82 ALA A O 1
ATOM 614 N N . GLY A 1 83 ? 6.623 -3.596 -4.673 1.00 79.88 83 GLY A N 1
ATOM 615 C CA . GLY A 1 83 ? 7.547 -2.683 -5.345 1.00 79.88 83 GLY A CA 1
ATOM 616 C C . GLY A 1 83 ? 8.974 -2.705 -4.791 1.00 79.88 83 GLY A C 1
ATOM 617 O O . GLY A 1 83 ? 9.886 -2.386 -5.540 1.00 79.88 83 GLY A O 1
ATOM 618 N N . ALA A 1 84 ? 9.162 -3.065 -3.519 1.00 77.12 84 ALA A N 1
ATOM 619 C CA . ALA A 1 84 ? 10.471 -3.184 -2.873 1.00 77.12 84 ALA A CA 1
ATOM 620 C C . ALA A 1 84 ? 11.171 -4.522 -3.181 1.00 77.12 84 ALA A C 1
ATOM 622 O O . ALA A 1 84 ? 12.395 -4.584 -3.185 1.00 77.12 84 ALA A O 1
ATOM 623 N N . ASP A 1 85 ? 10.399 -5.575 -3.464 1.00 68.00 85 ASP A N 1
ATOM 624 C CA . ASP A 1 85 ? 10.906 -6.908 -3.820 1.00 68.00 85 ASP A CA 1
ATOM 625 C C . ASP A 1 85 ? 11.342 -7.033 -5.302 1.00 68.00 85 ASP A C 1
ATOM 627 O O . ASP A 1 85 ? 11.677 -8.131 -5.756 1.00 68.00 85 ASP A O 1
ATOM 631 N N . ARG A 1 86 ? 11.301 -5.944 -6.082 1.00 58.91 86 ARG A N 1
ATOM 632 C CA . ARG A 1 86 ? 11.590 -5.915 -7.527 1.00 58.91 86 ARG A CA 1
ATOM 633 C C . ARG A 1 86 ? 12.844 -5.107 -7.834 1.00 58.91 86 ARG A C 1
ATOM 635 O O . ARG A 1 86 ? 13.605 -5.572 -8.710 1.00 58.91 86 ARG A O 1
#

Radius of gyration: 13.75 Å; chains: 1; bounding box: 31×18×37 Å

Secondary structure (DSSP, 8-state):
-HHHHHHHHHHHTT--TTSHHHHHHHHHHHTT--HHHHHHHHHHHHHHHHHHHHHHHHHHTTS----HHHHHHHHHHHHHHHHH--

pLDDT: mean 73.42, std 14.94, range [42.03, 92.81]

Foldseek 3Di:
DVQLVLLVVCVVVVHQLLDPVVVVSCCVVQPPHQLVVVLVVCVVVCVVVVVVVVVVCVVVVVDDDDPSSVNSVVSSNSNSVSRNVD

Sequence (86 aa):
MRLLRLGAEARARGIAPESPEAAALLREVLGDGDPAAVLERMESASNDRLARYRELLSTVKGAGTPSAHRAEFGWVVAALRAGADR